Protein AF-A0A0S8DMN1-F1 (afdb_monomer)

Radius of gyration: 13.7 Å; Cα contacts (8 Å, |Δi|>4): 153; chains: 1; bounding box: 31×28×44 Å

Nearest PDB structures (foldseek):
  2qpv-assembly1_A  TM=7.330E-01  e=3.085E+00  Agrobacterium fabrum str. C58
  8v48-assembly1_B  TM=5.316E-01  e=2.747E+00  Escherichia coli B185
  8v47-assembly1_A  TM=4.342E-01  e=2.445E+00  Escherichia coli B185
  8v48-assembly1_F  TM=4.356E-01  e=3.269E+00  Escherichia coli B185
  8v49-assembly1_B  TM=4.085E-01  e=4.633E+00  Escherichia coli B185

Structure (mmCIF, N/CA/C/O backbone):
data_AF-A0A0S8DMN1-F1
#
_entry.id   AF-A0A0S8DMN1-F1
#
loop_
_atom_site.group_PDB
_atom_site.id
_atom_site.type_symbol
_atom_site.label_atom_id
_atom_site.label_alt_i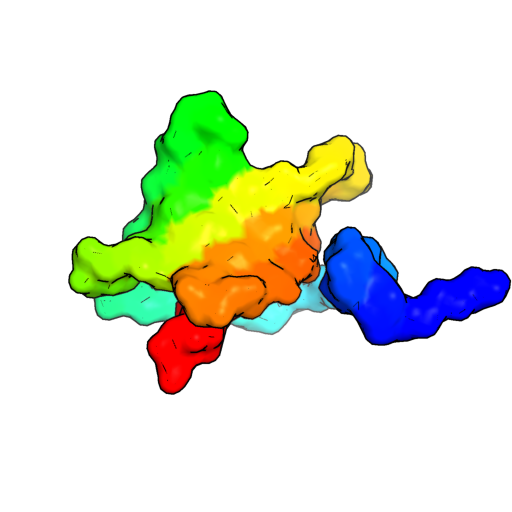d
_atom_site.label_comp_id
_atom_site.label_asym_id
_atom_site.label_entity_id
_atom_site.label_seq_id
_atom_site.pdbx_PDB_ins_code
_atom_site.Cartn_x
_atom_site.Cartn_y
_atom_site.Cartn_z
_atom_site.occupancy
_atom_site.B_iso_or_equiv
_atom_site.auth_seq_id
_atom_site.auth_comp_id
_atom_site.auth_asym_id
_atom_site.auth_atom_id
_atom_site.pdbx_PDB_model_num
ATOM 1 N N . MET A 1 1 ? 3.688 -4.474 -30.144 1.00 44.97 1 MET A N 1
ATOM 2 C CA . MET A 1 1 ? 2.300 -4.797 -29.764 1.00 44.97 1 MET A CA 1
ATOM 3 C C . MET A 1 1 ? 2.096 -4.165 -28.412 1.00 44.97 1 MET A C 1
ATOM 5 O O . MET A 1 1 ? 2.741 -4.611 -27.471 1.00 44.97 1 MET A O 1
ATOM 9 N N . ASP A 1 2 ? 1.306 -3.100 -28.353 1.00 51.81 2 ASP A N 1
ATOM 10 C CA . ASP A 1 2 ? 0.986 -2.429 -27.095 1.00 51.81 2 ASP A CA 1
ATOM 11 C C . ASP A 1 2 ? 0.023 -3.309 -26.295 1.00 51.81 2 ASP A C 1
ATOM 13 O O . ASP A 1 2 ? -0.921 -3.880 -26.852 1.00 51.81 2 ASP A O 1
ATOM 17 N N . LEU A 1 3 ? 0.307 -3.494 -25.006 1.00 54.00 3 LEU A N 1
ATOM 18 C CA . LEU A 1 3 ? -0.539 -4.292 -24.127 1.00 54.00 3 LEU A CA 1
ATOM 19 C C . LEU A 1 3 ? -1.853 -3.523 -23.895 1.00 54.00 3 LEU A C 1
ATOM 21 O O . LEU A 1 3 ? -1.800 -2.327 -23.601 1.00 54.00 3 LEU A O 1
ATOM 25 N N . PRO A 1 4 ? -3.034 -4.159 -23.996 1.00 68.94 4 PRO A N 1
ATOM 26 C CA . PRO A 1 4 ? -4.293 -3.490 -23.694 1.00 68.94 4 PRO A CA 1
ATOM 27 C C . PRO A 1 4 ? -4.273 -2.918 -22.272 1.00 68.94 4 PRO A C 1
ATOM 29 O O . PRO A 1 4 ? -3.951 -3.628 -21.317 1.00 68.94 4 PRO A O 1
ATOM 32 N N . ARG A 1 5 ? -4.634 -1.638 -22.135 1.00 53.03 5 ARG A N 1
ATOM 33 C CA . ARG A 1 5 ? -4.581 -0.878 -20.873 1.00 53.03 5 ARG A CA 1
ATOM 34 C C . ARG A 1 5 ? -5.311 -1.571 -19.720 1.00 53.03 5 ARG A C 1
ATOM 36 O O . ARG A 1 5 ? -4.837 -1.544 -18.597 1.00 53.03 5 ARG A O 1
ATOM 43 N N . GLU A 1 6 ? -6.394 -2.278 -20.020 1.00 51.75 6 GLU A N 1
ATOM 44 C CA . GLU A 1 6 ? -7.169 -3.064 -19.054 1.00 51.75 6 GLU A CA 1
ATOM 45 C C . GLU A 1 6 ? -6.351 -4.201 -18.422 1.00 51.75 6 GLU A C 1
ATOM 47 O O . GLU A 1 6 ? -6.465 -4.455 -17.226 1.00 51.75 6 GLU A O 1
ATOM 52 N N . ILE A 1 7 ? -5.477 -4.856 -19.197 1.00 57.00 7 ILE A N 1
ATOM 53 C CA . ILE A 1 7 ? -4.560 -5.885 -18.688 1.00 57.00 7 ILE A CA 1
ATOM 54 C C . ILE A 1 7 ? -3.421 -5.234 -17.905 1.00 57.00 7 ILE A C 1
ATOM 56 O O . ILE A 1 7 ? -3.000 -5.767 -16.881 1.00 57.00 7 ILE A O 1
ATOM 60 N N . ALA A 1 8 ? -2.940 -4.069 -18.342 1.00 56.75 8 ALA A N 1
ATOM 61 C CA . ALA A 1 8 ? -1.951 -3.310 -17.587 1.00 56.75 8 ALA A CA 1
ATOM 62 C C . ALA A 1 8 ? -2.503 -2.883 -16.214 1.00 56.75 8 ALA A C 1
ATOM 64 O O . ALA A 1 8 ? -1.811 -3.038 -15.212 1.00 56.75 8 ALA A O 1
ATOM 65 N N . ASP A 1 9 ? -3.766 -2.462 -16.142 1.00 50.38 9 ASP A N 1
ATOM 66 C CA . ASP A 1 9 ? -4.444 -2.109 -14.893 1.00 50.38 9 ASP A CA 1
ATOM 67 C C . ASP A 1 9 ? -4.705 -3.351 -14.012 1.00 50.38 9 ASP A C 1
ATOM 69 O O . ASP A 1 9 ? -4.386 -3.331 -12.822 1.00 50.38 9 ASP A O 1
ATOM 73 N N . LEU A 1 10 ? -5.169 -4.470 -14.593 1.00 46.16 10 LEU A N 1
ATOM 74 C CA . LEU A 1 10 ? -5.384 -5.752 -13.891 1.00 46.16 10 LEU A CA 1
ATOM 75 C C . LEU A 1 10 ? -4.087 -6.383 -13.360 1.00 46.16 10 LEU A C 1
ATOM 77 O O . LEU A 1 10 ? -4.077 -6.982 -12.284 1.00 46.16 10 LEU A O 1
ATOM 81 N N . CYS A 1 11 ? -2.98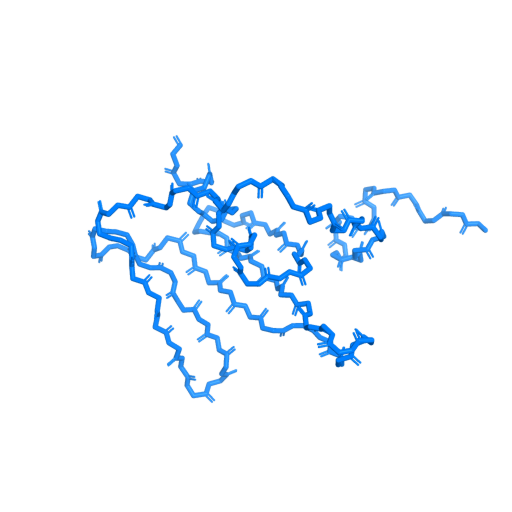6 -6.262 -14.101 1.00 52.88 11 CYS A N 1
ATOM 82 C CA . CYS A 1 11 ? -1.671 -6.769 -13.708 1.00 52.88 11 CYS A CA 1
ATOM 83 C C . CYS A 1 11 ? -0.831 -5.729 -12.946 1.00 52.88 11 CYS A C 1
ATOM 85 O O . CYS A 1 11 ? 0.279 -6.038 -12.501 1.00 52.88 11 CYS A O 1
ATOM 87 N N . GLY A 1 12 ? -1.321 -4.492 -12.817 1.00 47.50 12 GLY A N 1
ATOM 88 C CA . GLY A 1 12 ? -0.576 -3.368 -12.260 1.00 47.50 12 GLY A CA 1
ATOM 89 C C . GLY A 1 12 ? 0.726 -3.056 -13.021 1.00 47.50 12 GLY A C 1
ATOM 90 O O . GLY A 1 12 ? 1.734 -2.602 -12.475 1.00 47.50 12 GLY A O 1
ATOM 91 N N . ILE A 1 13 ? 0.773 -3.309 -14.316 1.00 49.94 13 ILE A N 1
ATOM 92 C CA . ILE A 1 13 ? 1.894 -2.860 -15.127 1.00 49.94 13 ILE A CA 1
ATOM 93 C C . ILE A 1 13 ? 1.703 -1.354 -15.323 1.00 49.94 13 ILE A C 1
ATOM 95 O O . ILE A 1 13 ? 0.840 -0.918 -16.072 1.00 49.94 13 ILE A O 1
ATOM 99 N N . ILE A 1 14 ? 2.488 -0.543 -14.599 1.00 53.50 14 ILE A N 1
ATOM 100 C CA . ILE A 1 14 ? 2.541 0.906 -14.830 1.00 53.50 14 ILE A CA 1
ATOM 101 C C . ILE A 1 14 ? 3.170 1.116 -16.205 1.00 53.50 14 ILE A C 1
ATOM 103 O O . ILE A 1 14 ? 4.403 1.154 -16.310 1.00 53.50 14 ILE A O 1
ATOM 107 N N . ASP A 1 15 ? 2.331 1.259 -17.225 1.00 49.06 15 ASP A N 1
ATOM 108 C CA . ASP A 1 15 ? 2.748 1.697 -18.548 1.00 49.06 15 ASP A CA 1
ATOM 109 C C . ASP A 1 15 ? 2.916 3.220 -18.487 1.00 49.06 15 ASP A C 1
ATOM 111 O O . ASP A 1 15 ? 1.974 3.994 -18.629 1.00 49.06 15 ASP A O 1
ATOM 115 N N . SER A 1 16 ? 4.110 3.625 -18.043 1.00 47.06 16 SER A N 1
ATOM 116 C CA . SER A 1 16 ? 4.611 5.005 -17.994 1.00 47.06 16 SER A CA 1
ATOM 117 C C . SER A 1 16 ? 3.575 6.081 -17.636 1.00 47.06 16 SER A C 1
ATOM 119 O O . SER A 1 16 ? 3.099 6.819 -18.495 1.00 47.06 16 SER A O 1
ATOM 121 N N . VAL A 1 17 ? 3.292 6.255 -16.343 1.00 48.81 17 VAL A N 1
ATOM 122 C CA . VAL A 1 17 ? 2.781 7.553 -15.883 1.00 48.81 17 VAL A CA 1
ATOM 123 C C . VAL A 1 17 ? 3.988 8.480 -15.815 1.00 48.81 17 VAL A C 1
ATOM 125 O O . VAL A 1 17 ? 4.831 8.322 -14.930 1.00 48.81 17 VAL A O 1
ATOM 128 N N . GLU A 1 18 ? 4.103 9.402 -16.770 1.00 43.38 18 GLU A N 1
ATOM 129 C CA . GLU A 1 18 ? 5.035 10.521 -16.658 1.00 43.38 18 GLU A CA 1
ATOM 130 C C . GLU A 1 18 ? 4.722 11.268 -15.360 1.00 43.38 18 GLU A C 1
ATOM 132 O O . GLU A 1 18 ? 3.651 11.849 -15.175 1.00 43.38 18 GLU A O 1
ATOM 137 N N . TYR A 1 19 ? 5.651 11.195 -14.411 1.00 46.09 19 TYR A N 1
ATOM 138 C CA . TYR A 1 19 ? 5.629 12.054 -13.244 1.00 46.09 19 TYR A CA 1
ATOM 139 C C . TYR A 1 19 ? 5.835 13.488 -13.733 1.00 46.09 19 TYR A C 1
ATOM 141 O O . TYR A 1 19 ? 6.921 13.823 -14.196 1.00 46.09 19 TYR A O 1
ATOM 149 N N . VAL A 1 20 ? 4.795 14.320 -13.653 1.00 47.50 20 VAL A N 1
ATOM 150 C CA . VAL A 1 20 ? 4.889 15.758 -13.933 1.00 47.50 20 VAL A CA 1
ATOM 151 C C . VAL A 1 20 ? 5.331 16.456 -12.642 1.00 47.50 20 VAL A C 1
ATOM 153 O O . VAL A 1 20 ? 4.527 16.567 -11.709 1.00 47.50 20 VAL A O 1
ATOM 156 N N . PRO A 1 21 ? 6.586 16.929 -12.530 1.00 38.12 21 PRO A N 1
ATOM 157 C CA . PRO A 1 21 ? 7.023 17.683 -11.365 1.00 38.12 21 PRO A CA 1
ATOM 158 C C . PRO A 1 21 ? 6.329 19.052 -11.398 1.00 38.12 21 PRO A C 1
ATOM 160 O O . PRO A 1 21 ? 6.487 19.791 -12.365 1.00 38.12 21 PRO A O 1
ATOM 163 N N . GLY A 1 22 ? 5.557 19.401 -10.365 1.00 43.66 22 GLY A N 1
ATOM 164 C CA . GLY A 1 22 ? 4.954 20.739 -10.237 1.00 43.66 22 GLY A CA 1
ATOM 165 C C . GLY A 1 22 ? 3.447 20.776 -9.981 1.00 43.66 22 GLY A C 1
ATOM 166 O O . GLY A 1 22 ? 2.933 21.826 -9.605 1.00 43.66 22 GLY A O 1
ATOM 167 N N . LEU A 1 23 ? 2.736 19.649 -10.092 1.00 46.72 23 LEU A N 1
ATOM 168 C CA . LEU A 1 23 ? 1.421 19.530 -9.459 1.00 46.72 23 LEU A CA 1
ATOM 169 C C . LEU A 1 23 ? 1.661 19.489 -7.949 1.00 46.72 23 LEU A C 1
ATOM 171 O O . LEU A 1 23 ? 2.303 18.563 -7.451 1.00 46.72 23 LEU A O 1
ATOM 175 N N . GLY A 1 24 ? 1.236 20.543 -7.246 1.00 45.06 24 GLY A N 1
ATOM 176 C CA . GLY A 1 24 ? 1.414 20.681 -5.802 1.00 45.06 24 GLY A CA 1
ATOM 177 C C . GLY A 1 24 ? 1.065 19.383 -5.076 1.00 45.06 24 GLY A C 1
ATOM 178 O O . GLY A 1 24 ? 0.126 18.686 -5.460 1.00 45.06 24 GLY A O 1
ATOM 179 N N . GLN A 1 25 ? 1.852 19.030 -4.055 1.00 54.06 25 GLN A N 1
ATOM 180 C CA . GLN A 1 25 ? 1.565 17.853 -3.236 1.00 54.06 25 GLN A CA 1
ATOM 181 C C . GLN A 1 25 ? 0.100 17.920 -2.780 1.00 54.06 25 GLN A C 1
ATOM 183 O O . GLN A 1 25 ? -0.286 18.941 -2.205 1.00 54.06 25 GLN A O 1
ATOM 188 N N . PRO A 1 26 ? -0.718 16.880 -3.029 1.00 58.41 26 PRO A N 1
ATOM 189 C CA . PRO A 1 26 ? -2.087 16.871 -2.546 1.00 58.41 26 PRO A CA 1
ATOM 190 C C . PRO A 1 26 ? -2.062 17.063 -1.032 1.00 58.41 26 PRO A C 1
ATOM 192 O O . PRO A 1 26 ? -1.389 16.308 -0.325 1.00 58.41 26 PRO A O 1
ATOM 195 N N . SER A 1 27 ? -2.754 18.087 -0.535 1.00 65.44 27 SER A N 1
ATOM 196 C CA . SER A 1 27 ? -2.923 18.288 0.899 1.00 65.44 27 SER A CA 1
ATOM 197 C C . SER A 1 27 ? -3.678 17.085 1.457 1.00 65.44 27 SER A C 1
ATOM 199 O O . SER A 1 27 ? -4.862 16.904 1.176 1.00 65.44 27 SER A O 1
ATOM 201 N N . LEU A 1 28 ? -2.978 16.229 2.197 1.00 73.06 28 LEU A N 1
ATOM 202 C CA . LEU A 1 28 ? -3.583 15.058 2.816 1.00 73.06 28 LEU A CA 1
ATOM 203 C C . LEU A 1 28 ? -4.413 15.495 4.035 1.00 73.06 28 LEU A C 1
ATOM 205 O O . LEU A 1 28 ? -4.009 16.423 4.742 1.00 73.06 28 LEU A O 1
ATOM 209 N N . PRO A 1 29 ? -5.557 14.846 4.299 1.00 76.81 29 PRO A N 1
ATOM 210 C CA . PRO A 1 29 ? -6.412 15.189 5.426 1.00 76.81 29 PRO A CA 1
ATOM 211 C C . PRO A 1 29 ? -5.711 14.878 6.754 1.00 76.81 29 PRO A C 1
ATOM 213 O O . PRO A 1 29 ? -4.932 13.934 6.858 1.00 76.81 29 PRO A O 1
ATOM 216 N N . SER A 1 30 ? -6.017 15.645 7.798 1.00 78.31 30 SER A N 1
ATOM 217 C CA . SER A 1 30 ? -5.582 15.358 9.171 1.00 78.31 30 SER A CA 1
ATOM 218 C C . SER A 1 30 ? -6.719 14.685 9.953 1.00 78.31 30 SER A C 1
ATOM 220 O O . SER A 1 30 ? -7.868 15.086 9.763 1.00 78.31 30 SER A O 1
ATOM 222 N N . PRO A 1 31 ? -6.452 13.704 10.841 1.00 81.12 31 PRO A N 1
ATOM 223 C CA . PRO A 1 31 ? -5.158 13.102 11.171 1.00 81.12 31 PRO A CA 1
ATOM 224 C C . PRO A 1 31 ? -4.868 11.855 10.309 1.00 81.12 31 PRO A C 1
ATOM 226 O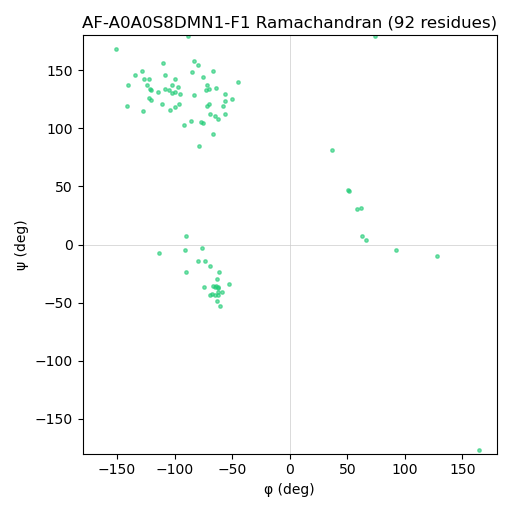 O . PRO A 1 31 ? -5.402 10.776 10.570 1.00 81.12 31 PRO A O 1
ATOM 229 N N . LEU A 1 32 ? -4.002 11.987 9.297 1.00 86.44 32 LEU A N 1
ATOM 230 C CA . LEU A 1 32 ? -3.521 10.860 8.491 1.00 86.44 32 LEU A CA 1
ATOM 231 C C . LEU A 1 32 ? -2.138 10.407 8.964 1.00 86.44 32 LEU A C 1
ATOM 233 O O . LEU A 1 32 ? -1.155 11.145 8.871 1.00 86.44 32 LEU A O 1
ATOM 237 N N . GLN A 1 33 ? -2.058 9.162 9.411 1.00 90.25 33 GLN A N 1
ATOM 238 C CA . GLN A 1 33 ? -0.833 8.509 9.846 1.00 90.25 33 GLN A CA 1
ATOM 239 C C . GLN A 1 33 ? -0.424 7.426 8.850 1.00 90.25 33 GLN A C 1
ATOM 241 O O . GLN A 1 33 ? -1.229 6.900 8.075 1.00 90.25 33 GLN A O 1
ATOM 246 N N . THR A 1 34 ? 0.864 7.104 8.830 1.00 88.94 34 THR A N 1
ATOM 247 C CA . THR A 1 34 ? 1.366 5.986 8.037 1.00 88.94 34 THR A CA 1
ATOM 248 C C . THR A 1 34 ? 2.447 5.265 8.820 1.00 88.94 34 THR A C 1
ATOM 250 O O . THR A 1 34 ? 3.456 5.870 9.182 1.00 88.94 34 THR A O 1
ATOM 253 N N . VAL A 1 35 ? 2.219 3.986 9.102 1.00 89.44 35 VAL A N 1
ATOM 254 C CA .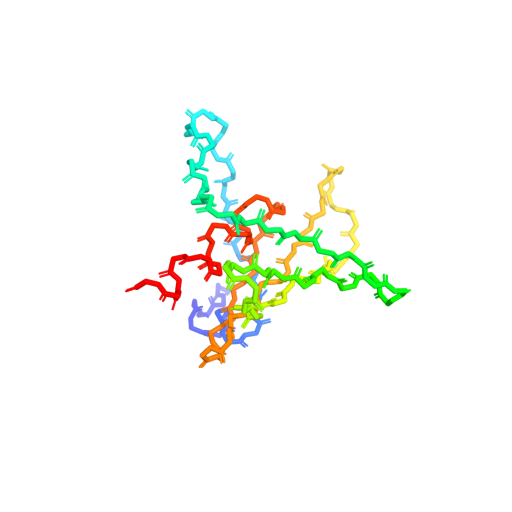 VAL A 1 35 ? 3.089 3.161 9.946 1.00 89.44 35 VAL A CA 1
ATOM 255 C C . VAL A 1 35 ? 3.699 2.074 9.081 1.00 89.44 35 VAL A C 1
ATOM 257 O O . VAL A 1 35 ? 2.990 1.433 8.316 1.00 89.44 35 VAL A O 1
ATOM 260 N N . LYS A 1 36 ? 5.015 1.885 9.170 1.00 91.50 36 LYS A N 1
ATOM 261 C CA . LYS A 1 36 ? 5.729 0.866 8.401 1.00 91.50 36 LYS A CA 1
ATOM 262 C C . LYS A 1 36 ? 5.983 -0.365 9.268 1.00 91.50 36 LYS A C 1
ATOM 264 O O . LYS A 1 36 ? 6.505 -0.223 10.371 1.00 91.50 36 LYS A O 1
ATOM 269 N N . ASP A 1 37 ? 5.660 -1.544 8.756 1.00 83.75 37 ASP A N 1
ATOM 270 C CA . ASP A 1 37 ? 5.934 -2.819 9.414 1.00 83.75 37 ASP A CA 1
ATOM 271 C C . ASP A 1 37 ? 7.325 -3.393 9.057 1.00 83.75 37 ASP A C 1
ATOM 273 O O . ASP A 1 37 ? 8.098 -2.831 8.269 1.00 83.75 37 ASP A O 1
ATOM 277 N N . HIS A 1 38 ? 7.642 -4.551 9.643 1.00 75.38 38 HIS A N 1
ATOM 278 C CA . HIS A 1 38 ? 8.881 -5.297 9.400 1.00 75.38 38 HIS A CA 1
ATOM 279 C C . HIS A 1 38 ? 8.959 -5.917 7.991 1.00 75.38 38 HIS A C 1
ATOM 281 O O . HIS A 1 38 ? 10.058 -6.202 7.514 1.00 75.38 38 HIS A O 1
ATOM 287 N N . ASN A 1 39 ? 7.829 -6.062 7.292 1.00 75.88 39 ASN A N 1
ATOM 288 C CA . ASN A 1 39 ? 7.740 -6.585 5.925 1.00 75.88 39 ASN A CA 1
ATOM 289 C C . ASN A 1 39 ? 7.847 -5.488 4.852 1.00 75.88 39 ASN A C 1
ATOM 291 O O . ASN A 1 39 ? 7.700 -5.765 3.662 1.00 75.88 39 ASN A O 1
ATOM 295 N N . ASN A 1 40 ? 8.153 -4.246 5.242 1.00 80.44 40 ASN A N 1
ATOM 296 C CA . ASN A 1 40 ? 8.157 -3.077 4.360 1.00 80.44 40 ASN A CA 1
ATOM 297 C C . ASN A 1 40 ? 6.788 -2.754 3.737 1.00 80.44 40 ASN A C 1
ATOM 299 O O . ASN A 1 40 ? 6.723 -2.204 2.632 1.00 80.44 40 ASN A O 1
ATOM 303 N N . VAL A 1 41 ? 5.714 -3.058 4.455 1.00 88.56 41 VAL A N 1
ATOM 304 C CA . VAL A 1 41 ? 4.360 -2.599 4.162 1.00 88.56 41 VAL A CA 1
ATOM 305 C C . VAL A 1 41 ? 4.070 -1.380 5.032 1.00 88.56 41 VAL A C 1
ATOM 307 O O . VAL A 1 41 ? 4.408 -1.329 6.211 1.00 88.56 41 VAL A O 1
ATOM 310 N N . TRP A 1 42 ? 3.481 -0.360 4.429 1.00 93.12 42 TRP A N 1
ATOM 311 C CA . TRP A 1 42 ? 3.031 0.848 5.094 1.00 93.12 42 TRP A CA 1
ATOM 312 C C . TRP A 1 42 ? 1.516 0.798 5.244 1.00 93.12 42 TRP A C 1
ATOM 314 O O . TRP A 1 42 ? 0.801 0.848 4.248 1.00 93.12 42 TRP A O 1
ATOM 324 N N . THR A 1 43 ? 1.021 0.754 6.470 1.00 91.88 43 THR A N 1
ATOM 325 C CA . THR A 1 43 ? -0.406 0.871 6.773 1.00 91.88 43 THR A CA 1
ATOM 326 C C . THR A 1 43 ? -0.797 2.341 6.822 1.00 91.88 43 THR A C 1
ATOM 328 O O . THR A 1 43 ? -0.155 3.135 7.516 1.00 91.88 43 THR A O 1
ATOM 331 N N . VAL A 1 44 ? -1.843 2.714 6.089 1.00 92.50 44 VAL A N 1
ATOM 332 C CA . VAL A 1 44 ? -2.405 4.066 6.061 1.00 92.50 44 VAL A CA 1
ATOM 333 C C . VAL A 1 44 ? -3.587 4.123 7.023 1.00 92.50 44 VAL A C 1
ATOM 335 O O . VAL A 1 44 ? -4.556 3.381 6.871 1.00 92.50 44 VAL A O 1
ATOM 338 N N . ILE A 1 45 ? -3.499 5.013 8.010 1.00 91.69 45 ILE A N 1
ATOM 339 C CA . ILE A 1 45 ? -4.485 5.145 9.084 1.00 91.69 45 ILE A CA 1
ATOM 340 C C . ILE A 1 45 ? -5.060 6.557 9.038 1.00 91.69 45 ILE A C 1
ATOM 342 O O . ILE A 1 45 ? -4.312 7.532 9.120 1.00 91.69 45 ILE A O 1
ATOM 346 N N . TYR A 1 46 ? -6.378 6.679 8.937 1.00 90.12 46 TYR A N 1
ATOM 347 C CA . TYR A 1 46 ? -7.088 7.951 9.015 1.00 90.12 46 TYR A CA 1
ATOM 348 C C . TYR A 1 46 ? -8.109 7.907 10.146 1.00 90.12 46 TYR A C 1
ATOM 350 O O . TYR A 1 46 ? -8.932 6.999 10.211 1.00 90.12 46 TYR A O 1
ATOM 358 N N . ASN A 1 47 ? -8.046 8.886 11.054 1.00 89.56 47 ASN A N 1
ATOM 359 C CA . ASN A 1 47 ? -8.935 8.959 12.220 1.00 89.56 47 ASN A CA 1
ATOM 360 C C . ASN A 1 47 ? -8.982 7.642 13.032 1.00 89.56 47 ASN A C 1
ATOM 362 O O . ASN A 1 47 ? -10.053 7.149 13.374 1.00 89.56 47 ASN A O 1
ATOM 366 N N . ASN A 1 48 ? -7.806 7.054 13.293 1.00 87.94 48 ASN A N 1
ATOM 367 C CA . ASN A 1 48 ? -7.610 5.750 13.950 1.00 87.94 48 ASN A CA 1
ATOM 368 C C . ASN A 1 48 ? -8.189 4.526 13.214 1.00 87.94 48 ASN A C 1
ATOM 370 O O . ASN A 1 48 ? -8.126 3.425 13.754 1.00 87.94 48 ASN A O 1
ATOM 374 N N . ASN A 1 49 ? -8.690 4.687 11.988 1.00 88.56 49 ASN A N 1
ATOM 375 C CA . ASN A 1 49 ? -9.143 3.583 11.149 1.00 88.56 49 ASN A CA 1
ATOM 376 C C . ASN A 1 49 ? -8.102 3.256 10.084 1.00 88.56 49 ASN A C 1
ATOM 378 O O . ASN A 1 49 ? -7.541 4.149 9.449 1.00 88.56 49 ASN A O 1
ATOM 382 N N . GLU A 1 50 ? -7.862 1.970 9.870 1.00 92.31 50 GLU A N 1
ATOM 383 C CA . GLU A 1 50 ? -7.064 1.483 8.752 1.00 92.31 50 GLU A CA 1
ATOM 384 C C . GLU A 1 50 ? -7.849 1.656 7.449 1.00 92.31 50 GLU A C 1
ATOM 386 O O . GLU A 1 50 ? -8.945 1.119 7.302 1.00 92.31 50 GLU A O 1
ATOM 391 N N . ILE A 1 51 ? -7.299 2.437 6.518 1.00 93.38 51 ILE A N 1
ATOM 392 C CA . ILE A 1 51 ? -7.967 2.771 5.248 1.00 93.38 51 ILE A CA 1
ATOM 393 C C . ILE A 1 51 ? -7.260 2.173 4.029 1.00 93.38 51 ILE A C 1
ATOM 395 O O . ILE A 1 51 ? -7.782 2.230 2.917 1.00 93.38 51 ILE A O 1
ATOM 399 N N . GLY A 1 52 ? -6.085 1.573 4.226 1.00 93.31 52 GLY A N 1
ATOM 400 C CA . GLY A 1 52 ? -5.373 0.853 3.181 1.00 93.31 52 GLY A CA 1
ATOM 401 C C . GLY A 1 52 ? -3.912 0.581 3.514 1.00 93.31 52 GLY A C 1
ATOM 402 O O . GLY A 1 52 ? -3.404 0.938 4.578 1.00 93.31 52 GLY A O 1
ATOM 403 N N . TRP A 1 53 ? -3.215 -0.014 2.554 1.00 94.50 53 TRP A N 1
ATOM 404 C CA . TRP A 1 53 ? -1.822 -0.423 2.659 1.00 94.50 53 TRP A CA 1
ATOM 405 C C . TRP A 1 53 ? -1.047 -0.011 1.416 1.00 94.50 53 TRP A C 1
ATOM 407 O O . TRP A 1 53 ? -1.547 -0.040 0.293 1.00 94.50 53 TRP A O 1
ATOM 417 N N . ILE A 1 54 ? 0.214 0.341 1.610 1.00 93.75 54 ILE A N 1
ATOM 418 C CA . ILE A 1 54 ? 1.153 0.651 0.544 1.00 93.75 54 ILE A CA 1
ATOM 419 C C . ILE A 1 54 ? 2.312 -0.320 0.672 1.00 93.75 54 ILE A C 1
ATOM 421 O O . ILE A 1 54 ? 2.870 -0.489 1.749 1.00 93.75 54 ILE A O 1
ATOM 425 N N . ASN A 1 55 ? 2.735 -0.931 -0.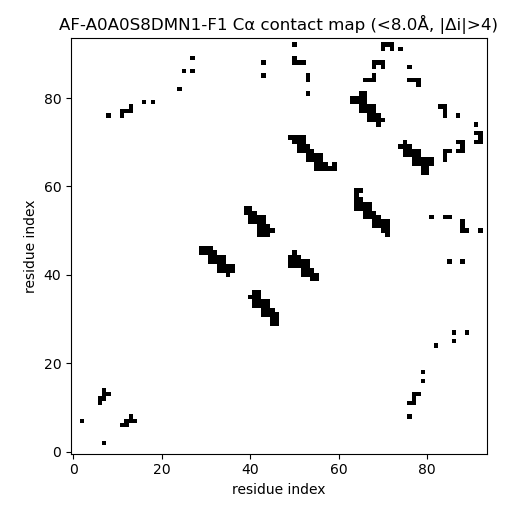422 1.00 91.38 55 ASN A N 1
ATOM 426 C CA .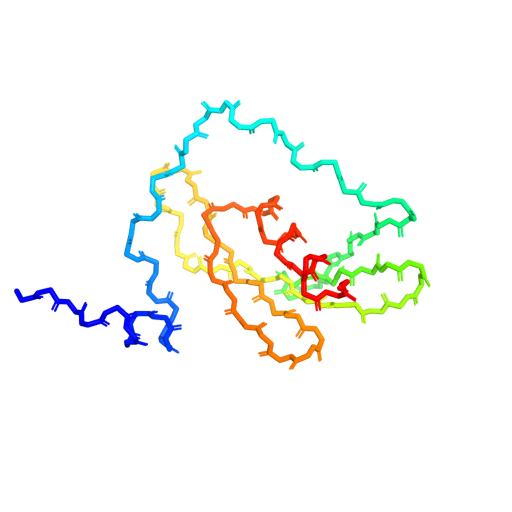 ASN A 1 55 ? 3.950 -1.726 -0.454 1.00 91.38 55 ASN A CA 1
ATOM 427 C C . ASN A 1 55 ? 4.837 -1.267 -1.602 1.00 91.38 55 ASN A C 1
ATOM 429 O O . ASN A 1 55 ? 4.381 -0.825 -2.654 1.00 91.38 55 ASN A O 1
ATOM 433 N N . LYS A 1 56 ? 6.139 -1.396 -1.407 1.00 88.25 56 LYS A N 1
ATOM 434 C CA . LYS A 1 56 ? 7.107 -1.145 -2.465 1.00 88.25 56 LYS A CA 1
ATOM 435 C C . LYS A 1 56 ? 7.028 -2.274 -3.492 1.00 88.25 56 LYS A C 1
ATOM 437 O O . LYS A 1 56 ? 6.925 -3.439 -3.106 1.00 88.25 56 LYS A O 1
ATOM 442 N N . ILE A 1 57 ? 7.066 -1.941 -4.778 1.00 84.38 57 ILE A N 1
ATOM 443 C CA . ILE A 1 57 ? 7.044 -2.924 -5.866 1.00 84.38 57 ILE A CA 1
ATOM 444 C C . ILE A 1 57 ? 8.254 -2.746 -6.780 1.00 84.38 57 ILE A C 1
ATOM 446 O O . ILE A 1 57 ? 8.617 -1.633 -7.160 1.00 84.38 57 ILE A O 1
ATOM 450 N N . GLY A 1 58 ? 8.856 -3.873 -7.155 1.00 70.69 58 GLY A N 1
ATOM 451 C CA . GLY A 1 58 ? 9.937 -3.931 -8.132 1.00 70.69 58 GLY A CA 1
ATOM 452 C C . GLY A 1 58 ? 11.298 -3.428 -7.645 1.00 70.69 58 GLY A C 1
ATOM 453 O O . GLY A 1 58 ? 11.495 -3.010 -6.501 1.00 70.69 58 GLY A O 1
ATOM 454 N N . LEU A 1 59 ? 12.259 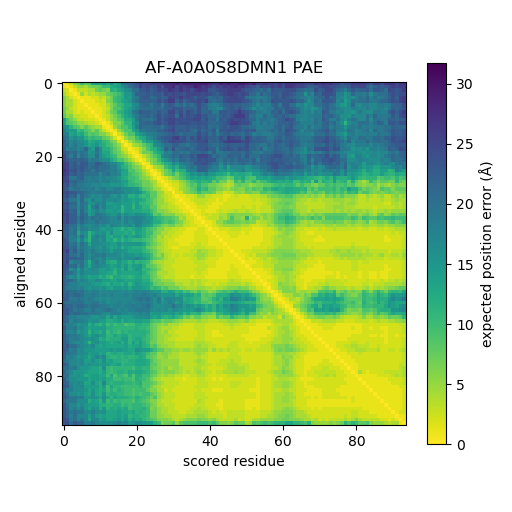-3.512 -8.562 1.00 63.16 59 LEU A N 1
ATOM 455 C CA . LEU A 1 59 ? 13.610 -2.986 -8.398 1.00 63.16 59 LEU A CA 1
ATOM 456 C C . LEU A 1 59 ? 13.617 -1.473 -8.650 1.00 63.16 59 LEU A C 1
ATOM 458 O O . LEU A 1 59 ? 12.766 -0.950 -9.367 1.00 63.16 59 LEU A O 1
ATOM 462 N N . LYS A 1 60 ? 14.585 -0.769 -8.055 1.00 64.25 60 LYS A N 1
ATOM 463 C CA . LYS A 1 60 ? 14.804 0.666 -8.290 1.00 64.25 60 LYS A CA 1
ATOM 464 C C . LYS A 1 60 ? 15.059 0.883 -9.787 1.00 64.25 60 LYS A C 1
ATOM 466 O O . LYS A 1 60 ? 16.025 0.337 -10.315 1.00 64.25 60 LYS A O 1
ATOM 471 N N . VAL A 1 61 ? 14.220 1.661 -10.466 1.00 63.66 61 VAL A N 1
ATOM 472 C CA . VAL A 1 61 ? 14.424 2.019 -11.879 1.00 63.66 61 VAL A CA 1
ATOM 473 C C . VAL A 1 61 ? 14.751 3.502 -11.923 1.00 63.66 61 VAL A C 1
ATOM 475 O O . VAL A 1 61 ? 13.948 4.304 -11.462 1.00 63.66 61 VAL A O 1
ATOM 478 N N . ARG A 1 62 ? 15.924 3.867 -12.461 1.00 64.75 62 ARG A N 1
ATOM 479 C CA . ARG A 1 62 ? 16.363 5.274 -12.599 1.00 64.75 62 ARG A CA 1
ATOM 480 C C . ARG A 1 62 ? 16.244 6.075 -11.292 1.00 64.75 62 ARG A C 1
ATOM 482 O O . ARG A 1 62 ? 15.699 7.165 -11.267 1.00 64.75 62 ARG A O 1
ATOM 489 N N . ASP A 1 63 ? 16.719 5.484 -10.200 1.00 66.12 63 ASP A N 1
ATOM 490 C CA . ASP A 1 63 ? 16.667 6.041 -8.844 1.00 66.12 63 ASP A CA 1
ATOM 491 C C . ASP A 1 63 ? 15.284 6.219 -8.194 1.00 66.12 63 ASP A C 1
ATOM 493 O O . ASP A 1 63 ? 15.212 6.613 -7.027 1.00 66.12 63 ASP A O 1
ATOM 497 N N . GLU A 1 64 ? 14.207 5.790 -8.848 1.00 69.88 64 GLU A N 1
ATOM 498 C CA . GLU A 1 64 ? 12.856 5.858 -8.297 1.00 69.88 64 GLU A CA 1
ATOM 499 C C . GLU A 1 64 ? 12.319 4.474 -7.909 1.00 69.88 64 GLU A C 1
ATOM 501 O O . GLU A 1 64 ? 12.618 3.441 -8.521 1.00 69.88 64 GLU A O 1
ATOM 506 N N . TYR A 1 65 ? 11.522 4.450 -6.839 1.00 79.94 65 TYR A N 1
ATOM 507 C CA . TYR A 1 65 ? 10.815 3.259 -6.385 1.00 79.94 65 TYR A CA 1
ATOM 508 C C . TYR A 1 65 ? 9.344 3.360 -6.747 1.00 79.94 65 TYR A C 1
ATOM 510 O O . TYR A 1 65 ? 8.702 4.360 -6.438 1.00 79.94 65 TYR A O 1
ATOM 518 N N . LYS A 1 66 ? 8.802 2.287 -7.320 1.00 83.75 66 LYS A N 1
ATOM 519 C CA . LYS A 1 66 ? 7.368 2.152 -7.551 1.00 83.75 66 LYS A CA 1
ATOM 520 C C . LYS A 1 66 ? 6.694 1.606 -6.293 1.00 83.75 66 LYS A C 1
ATOM 522 O O . LYS A 1 66 ? 7.282 0.839 -5.524 1.00 83.75 66 LYS A O 1
ATOM 527 N N . TYR A 1 67 ? 5.450 2.005 -6.087 1.00 88.56 67 TYR A N 1
ATOM 528 C CA . TYR A 1 67 ? 4.637 1.608 -4.945 1.00 88.56 67 TYR A CA 1
ATOM 529 C C . TYR A 1 67 ? 3.321 1.030 -5.447 1.00 88.56 67 TYR A C 1
ATOM 531 O O . TYR A 1 67 ? 2.764 1.513 -6.423 1.00 88.56 67 TYR A O 1
ATOM 539 N N . ARG A 1 68 ? 2.815 0.000 -4.785 1.00 90.38 68 ARG A N 1
ATOM 540 C CA . ARG A 1 68 ? 1.442 -0.470 -4.932 1.00 90.38 68 ARG A CA 1
ATOM 541 C C . ARG A 1 68 ? 0.657 0.037 -3.738 1.00 90.38 68 ARG A C 1
ATOM 543 O O . ARG A 1 68 ? 1.110 -0.101 -2.607 1.00 90.38 68 ARG A O 1
ATOM 550 N N . ALA A 1 69 ? -0.485 0.634 -4.015 1.00 92.81 69 ALA A N 1
ATOM 551 C CA . AL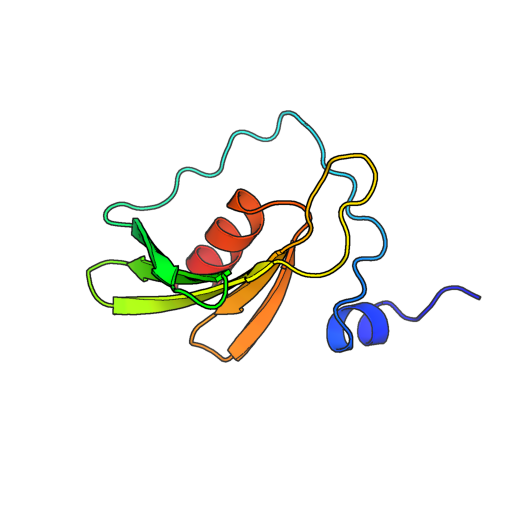A A 1 69 ? -1.459 1.101 -3.056 1.00 92.81 69 ALA A CA 1
ATOM 552 C C . ALA A 1 69 ? -2.679 0.178 -3.123 1.00 92.81 69 ALA A C 1
ATOM 554 O O . ALA A 1 69 ? -3.141 -0.150 -4.216 1.00 92.81 69 ALA A O 1
ATOM 555 N N . VAL A 1 70 ? -3.170 -0.245 -1.967 1.00 91.88 70 VAL A N 1
ATOM 556 C CA . VAL A 1 70 ? -4.352 -1.092 -1.806 1.00 91.88 70 VAL A CA 1
ATOM 557 C C . VAL A 1 70 ? -5.264 -0.387 -0.813 1.00 91.88 70 VAL A C 1
ATOM 559 O O . VAL A 1 70 ? -4.873 -0.196 0.336 1.00 91.88 70 VAL A O 1
ATOM 562 N N . ALA A 1 71 ? -6.440 0.046 -1.245 1.00 91.69 71 ALA A N 1
ATOM 563 C CA . ALA A 1 71 ? -7.430 0.664 -0.371 1.00 91.69 71 ALA A CA 1
ATOM 564 C C . ALA A 1 71 ? -8.260 -0.407 0.359 1.00 91.69 71 ALA A C 1
ATOM 566 O O . ALA A 1 71 ? -8.362 -1.549 -0.093 1.00 91.69 71 ALA A O 1
ATOM 567 N N . ALA A 1 72 ? -8.869 -0.045 1.491 1.00 88.06 72 ALA A N 1
ATOM 568 C CA . ALA A 1 72 ? -9.678 -0.963 2.301 1.00 88.06 72 ALA A CA 1
ATOM 569 C C . ALA A 1 72 ? -10.911 -1.519 1.557 1.00 88.06 72 ALA A C 1
ATOM 571 O O . ALA A 1 72 ? -11.393 -2.599 1.890 1.00 88.06 72 ALA A O 1
ATOM 572 N N . ASN A 1 73 ? -11.394 -0.817 0.526 1.00 84.44 73 ASN A N 1
ATOM 573 C CA . ASN A 1 73 ? -12.469 -1.273 -0.363 1.00 84.44 73 ASN A CA 1
ATOM 574 C C . ASN A 1 73 ? -12.015 -2.334 -1.395 1.00 84.44 73 ASN A C 1
ATOM 576 O O . ASN A 1 73 ? -12.838 -2.836 -2.155 1.00 84.44 73 ASN A O 1
ATOM 580 N N . GLY A 1 74 ? -10.722 -2.677 -1.431 1.00 82.81 74 GLY A N 1
ATOM 581 C CA . GLY A 1 74 ? -10.134 -3.627 -2.375 1.00 82.81 74 GLY A CA 1
ATOM 582 C C . GLY A 1 74 ? -9.570 -2.999 -3.654 1.00 82.81 74 GLY A C 1
ATOM 583 O O . GLY A 1 74 ? -8.946 -3.718 -4.436 1.00 82.81 74 GLY A O 1
ATOM 584 N N . SER A 1 75 ? -9.727 -1.688 -3.871 1.00 86.19 75 SER A N 1
ATOM 585 C CA . SER A 1 75 ? -9.143 -0.989 -5.020 1.00 86.19 75 SER A CA 1
ATOM 586 C C . SER A 1 75 ? -7.615 -1.032 -4.968 1.00 86.19 75 SER A C 1
ATOM 588 O O . SER A 1 75 ? -6.997 -0.757 -3.936 1.00 86.19 75 SER A O 1
ATOM 590 N N . VAL A 1 76 ? -6.985 -1.338 -6.103 1.00 88.50 76 VAL A N 1
ATOM 591 C CA . VAL A 1 76 ? -5.525 -1.439 -6.226 1.00 88.50 76 VAL A CA 1
ATOM 592 C C . VAL A 1 76 ? -5.026 -0.457 -7.274 1.00 88.50 76 VAL A C 1
ATOM 594 O O . VAL A 1 76 ? -5.560 -0.390 -8.378 1.00 88.50 76 VAL A O 1
ATOM 597 N N . LYS A 1 77 ? -3.958 0.281 -6.955 1.00 87.62 77 LYS A N 1
ATOM 598 C CA . LYS A 1 77 ? -3.279 1.159 -7.912 1.00 87.62 77 LYS A CA 1
ATOM 599 C C . LYS A 1 77 ? -1.776 1.105 -7.746 1.00 87.62 77 LYS A C 1
ATOM 601 O O . LYS A 1 77 ? -1.249 1.139 -6.637 1.00 87.62 77 LYS A O 1
ATOM 606 N N . HIS A 1 78 ? -1.063 1.052 -8.862 1.00 87.38 78 HIS A N 1
ATOM 607 C CA . HIS A 1 78 ? 0.385 1.174 -8.858 1.00 87.38 78 HIS A CA 1
ATOM 608 C C . HIS A 1 78 ? 0.782 2.626 -9.132 1.00 87.38 78 HIS A C 1
ATOM 610 O O . HIS A 1 78 ? 0.298 3.272 -10.060 1.00 87.38 78 HIS A O 1
ATOM 616 N N . CYS A 1 79 ? 1.650 3.157 -8.283 1.00 84.31 79 CYS A N 1
ATOM 617 C CA . CYS A 1 79 ? 2.027 4.557 -8.225 1.00 84.31 79 CYS A CA 1
ATOM 618 C C . CYS A 1 79 ? 3.543 4.708 -8.413 1.00 84.31 79 CYS A C 1
ATOM 620 O O . CYS A 1 79 ? 4.319 3.905 -7.886 1.00 84.31 79 CYS A O 1
ATOM 622 N N . PRO A 1 80 ? 3.997 5.757 -9.119 1.00 83.31 80 PRO A N 1
ATOM 623 C CA . PRO A 1 80 ? 5.422 5.994 -9.331 1.00 83.31 80 PRO A CA 1
ATOM 624 C C . PRO A 1 80 ? 6.131 6.517 -8.072 1.00 83.31 80 PRO A C 1
ATOM 626 O O . PRO A 1 80 ? 7.351 6.498 -8.011 1.00 83.31 80 PRO A O 1
ATOM 629 N N . ASN A 1 81 ? 5.392 6.962 -7.049 1.00 85.75 81 ASN A N 1
ATOM 630 C CA . ASN A 1 81 ? 5.955 7.366 -5.764 1.00 85.75 81 ASN A CA 1
ATOM 631 C C . ASN A 1 81 ? 4.968 7.143 -4.606 1.00 85.75 81 ASN A C 1
ATOM 633 O O . ASN A 1 81 ? 3.775 6.899 -4.802 1.00 85.75 81 ASN A O 1
ATOM 637 N N . PHE A 1 82 ? 5.491 7.253 -3.386 1.00 87.81 82 PHE A N 1
ATOM 638 C CA . PHE A 1 82 ? 4.763 7.002 -2.145 1.00 87.81 82 PHE A CA 1
ATOM 639 C C . PHE A 1 82 ? 3.633 8.007 -1.874 1.00 87.81 82 PHE A C 1
ATOM 641 O O . PHE A 1 82 ? 2.584 7.633 -1.356 1.00 87.81 82 PHE A O 1
ATOM 648 N N . ASN A 1 83 ? 3.816 9.279 -2.238 1.00 88.12 83 ASN A N 1
ATOM 649 C CA . ASN A 1 83 ? 2.810 10.313 -1.987 1.00 88.12 83 ASN A CA 1
ATOM 650 C C . ASN A 1 83 ? 1.557 10.081 -2.832 1.00 88.12 83 ASN A C 1
ATOM 652 O O . ASN A 1 83 ? 0.452 10.141 -2.304 1.00 88.12 83 ASN A O 1
ATOM 656 N N . LEU A 1 84 ? 1.725 9.723 -4.107 1.00 87.50 84 LEU A N 1
ATOM 657 C CA . LEU A 1 84 ? 0.602 9.366 -4.975 1.00 87.50 84 LEU A CA 1
ATOM 658 C C . LEU A 1 84 ? -0.125 8.105 -4.490 1.00 87.50 84 LEU A C 1
ATOM 660 O O . LEU A 1 84 ? -1.349 8.054 -4.568 1.00 87.50 84 LEU A O 1
ATOM 664 N N . ALA A 1 85 ? 0.603 7.129 -3.936 1.00 90.62 85 ALA A N 1
ATOM 665 C CA . ALA A 1 85 ? 0.000 5.952 -3.309 1.00 90.62 85 ALA A CA 1
ATOM 666 C C . ALA A 1 85 ? -0.873 6.325 -2.098 1.00 90.62 85 ALA A C 1
ATOM 668 O O . ALA A 1 85 ? -1.994 5.835 -1.974 1.00 90.62 85 ALA A O 1
ATOM 669 N N . ARG A 1 86 ? -0.401 7.242 -1.240 1.00 91.25 86 ARG A N 1
ATOM 670 C CA . ARG A 1 86 ? -1.195 7.772 -0.117 1.00 91.25 86 ARG A CA 1
ATOM 671 C C . ARG A 1 86 ? -2.424 8.535 -0.595 1.00 91.25 86 ARG A C 1
ATOM 673 O O . ARG A 1 86 ? -3.513 8.286 -0.091 1.00 91.25 86 ARG A O 1
ATOM 680 N N . SER A 1 87 ? -2.262 9.444 -1.555 1.00 88.94 87 SER A N 1
ATOM 681 C CA . SER A 1 87 ? -3.372 10.242 -2.086 1.00 88.94 87 SER A CA 1
ATOM 682 C C . SER A 1 87 ? -4.442 9.379 -2.746 1.00 88.94 87 SER A C 1
ATOM 684 O O . SER A 1 87 ? -5.619 9.674 -2.586 1.00 88.94 87 SER A O 1
ATOM 686 N N . PHE A 1 88 ? -4.050 8.304 -3.435 1.00 90.31 88 PHE A N 1
ATOM 687 C CA . PHE A 1 88 ? -4.995 7.332 -3.975 1.00 90.31 88 PHE A CA 1
ATOM 688 C C . PHE A 1 88 ? -5.826 6.666 -2.871 1.00 90.31 88 PHE A C 1
ATOM 690 O O . PHE A 1 88 ? -7.044 6.733 -2.931 1.00 90.31 88 PHE A O 1
ATOM 697 N N . ILE A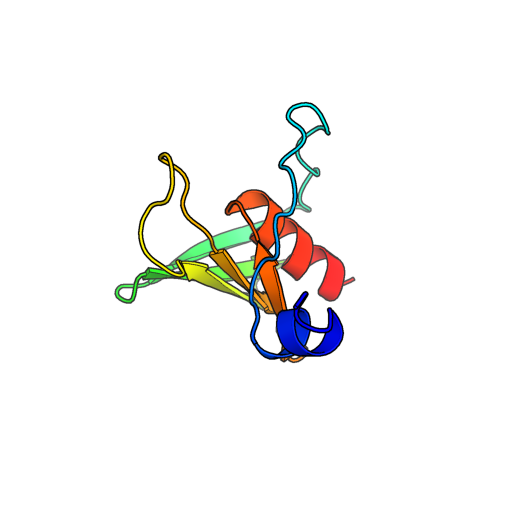 1 89 ? -5.188 6.099 -1.839 1.00 90.44 89 ILE A N 1
ATOM 698 C CA . ILE A 1 89 ? -5.905 5.428 -0.735 1.00 90.44 89 ILE A CA 1
ATOM 699 C C . ILE A 1 89 ? -6.870 6.383 -0.030 1.00 90.44 89 ILE A C 1
ATOM 701 O O . ILE A 1 89 ? -7.987 6.005 0.298 1.00 90.44 89 ILE A O 1
ATOM 705 N N . VAL A 1 90 ? -6.447 7.630 0.186 1.00 89.94 90 VAL A N 1
ATOM 706 C CA . VAL A 1 90 ? -7.317 8.657 0.763 1.00 89.94 90 VAL A CA 1
ATOM 707 C C . VAL A 1 90 ? -8.487 8.977 -0.166 1.00 89.94 90 VAL A C 1
ATOM 709 O O . VAL A 1 90 ? -9.608 9.094 0.311 1.00 89.94 90 VAL A O 1
ATOM 712 N N . GLY A 1 91 ? -8.245 9.108 -1.472 1.00 87.31 91 GLY A N 1
ATOM 713 C CA . GLY A 1 91 ? -9.292 9.377 -2.458 1.00 87.31 91 GLY A CA 1
ATOM 714 C C . GLY A 1 91 ? -10.333 8.262 -2.577 1.00 87.31 91 GLY A C 1
ATOM 715 O O . GLY A 1 91 ? -11.476 8.562 -2.870 1.00 87.31 91 GLY A O 1
ATOM 716 N N . GLU A 1 92 ? -9.959 7.009 -2.313 1.00 89.50 92 GLU A N 1
ATOM 717 C CA . GLU A 1 92 ? -10.879 5.857 -2.298 1.00 89.50 92 GLU A CA 1
ATOM 718 C C . GLU A 1 92 ? -11.698 5.738 -1.000 1.00 89.50 92 GLU A C 1
ATOM 720 O O . GLU A 1 92 ? -12.641 4.951 -0.932 1.00 89.50 92 GLU A O 1
ATOM 725 N N . TYR A 1 93 ? -11.312 6.465 0.052 1.00 84.75 93 TYR A N 1
ATOM 726 C CA . TYR A 1 93 ? -11.992 6.442 1.347 1.00 84.75 93 TYR A CA 1
ATOM 727 C C . TYR A 1 93 ? -13.117 7.488 1.462 1.00 84.75 93 TYR A C 1
ATOM 729 O O . TYR A 1 93 ? -14.019 7.312 2.282 1.00 84.75 93 TYR A O 1
ATOM 737 N N . TYR A 1 94 ? -13.057 8.569 0.675 1.00 77.75 94 TYR A N 1
ATOM 738 C CA . TYR A 1 94 ? -14.091 9.613 0.595 1.00 77.75 94 TYR A CA 1
ATOM 739 C C . TYR A 1 94 ? -15.050 9.364 -0.567 1.00 77.75 94 TYR A C 1
ATOM 741 O O . TYR A 1 94 ? -16.246 9.690 -0.392 1.00 77.75 94 TYR A O 1
#

pLDDT: mean 75.24, std 17.3, range [38.12, 94.5]

Solvent-accessible surface area (backbone atoms only — not comparable to full-atom values): 5740 Å² total; per-residue (Å²): 133,83,76,59,63,69,56,28,60,75,70,50,50,74,79,73,77,79,82,68,89,77,72,70,79,78,83,74,68,85,65,62,48,75,49,72,53,97,85,59,37,31,42,34,28,46,80,92,36,79,41,26,39,34,33,74,42,85,72,73,53,93,91,40,54,34,23,37,18,35,24,68,90,67,53,71,49,63,23,76,34,68,67,59,27,51,53,48,30,54,61,76,73,110

Mean predicted aligned error: 10.19 Å

Foldseek 3Di:
DDDPVVVCQVVVVPPDPPDDPPPPQPPADPPWDWDADPQQKIFIAHPNHGFWIKHWDDDQDPNWTKIWIATPVGDIHIGRHDSVSNVVSRVVVD

Secondary structure (DSSP, 8-state):
-PPPHHHHHHHT--------TTS----PPTTEEEEE-TTSEEEEEETTEEEEEEEEEEEEETTEEEEEEEETTS-EEEESSHHHHHHHHHHHH-

Sequence (94 aa):
MDLPREIADLCGIIDSVEYVPGLGQPSLPSPLQTVKDHNNVWTVIYNNNEIGWINKIGLKVRDEYKYRAVAANGSVKHCPNFNLARSFIVGEYY